Protein AF-A0A9E7AZ77-F1 (afdb_monomer_lite)

Radius of gyration: 29.51 Å; chains: 1; bounding box: 46×80×66 Å

Structure (mmCIF, N/CA/C/O backbone):
data_AF-A0A9E7AZ77-F1
#
_entry.id   AF-A0A9E7AZ77-F1
#
loop_
_atom_site.group_PDB
_atom_site.id
_atom_site.type_symbol
_atom_site.label_atom_id
_atom_site.label_alt_id
_atom_site.label_comp_id
_atom_site.label_asym_id
_atom_site.label_entity_id
_atom_site.label_seq_id
_atom_site.pdbx_PDB_ins_code
_atom_site.Cartn_x
_atom_site.Cartn_y
_atom_site.Cartn_z
_atom_site.occupancy
_atom_site.B_iso_or_equiv
_atom_site.auth_seq_id
_atom_site.auth_comp_id
_atom_site.auth_asym_id
_atom_site.auth_atom_id
_atom_site.pdbx_PDB_model_num
ATOM 1 N N . MET A 1 1 ? -5.438 25.147 -33.228 1.00 55.16 1 MET A N 1
ATOM 2 C CA . MET A 1 1 ? -5.820 23.935 -33.993 1.00 55.16 1 MET A CA 1
ATOM 3 C C . MET A 1 1 ? -5.727 22.628 -33.189 1.00 55.16 1 MET A C 1
ATOM 5 O O . MET A 1 1 ? -6.547 21.756 -33.416 1.00 55.16 1 MET A O 1
ATOM 9 N N . ILE A 1 2 ? -4.841 22.493 -32.192 1.00 53.12 2 ILE A N 1
ATOM 10 C CA . ILE A 1 2 ? -4.649 21.237 -31.422 1.00 53.12 2 ILE A CA 1
ATOM 11 C C . ILE A 1 2 ? -5.871 20.827 -30.562 1.00 53.12 2 ILE A C 1
ATOM 13 O O . ILE A 1 2 ? -6.163 19.644 -30.418 1.00 53.12 2 ILE A O 1
ATOM 17 N N . LYS A 1 3 ? -6.652 21.788 -30.045 1.00 46.88 3 LYS A N 1
ATOM 18 C CA . LYS A 1 3 ? -7.834 21.507 -29.201 1.00 46.88 3 LYS A CA 1
ATOM 19 C C . LYS A 1 3 ? -8.974 20.772 -29.928 1.00 46.88 3 LYS A C 1
ATOM 21 O O . LYS A 1 3 ? -9.731 20.061 -29.278 1.00 46.88 3 LYS A O 1
ATOM 26 N N . ALA A 1 4 ? -9.078 20.902 -31.253 1.00 54.25 4 ALA A N 1
ATOM 27 C CA . ALA A 1 4 ? -10.132 20.250 -32.037 1.00 54.25 4 ALA A CA 1
ATOM 28 C C . ALA A 1 4 ? -9.888 18.738 -32.210 1.00 54.25 4 ALA A C 1
ATOM 30 O O . ALA A 1 4 ? -10.833 17.954 -32.217 1.00 54.25 4 ALA A O 1
ATOM 31 N N . ILE A 1 5 ? -8.619 18.323 -32.268 1.00 58.81 5 ILE A N 1
ATOM 32 C CA . ILE A 1 5 ? -8.219 16.921 -32.455 1.00 58.81 5 ILE A CA 1
ATOM 33 C C . ILE A 1 5 ? -8.562 16.097 -31.206 1.00 58.81 5 ILE A C 1
ATOM 35 O O . ILE A 1 5 ? -9.130 15.014 -31.312 1.00 58.81 5 ILE A O 1
ATOM 39 N N . VAL A 1 6 ? -8.317 16.645 -30.011 1.00 59.84 6 VAL A N 1
ATOM 40 C CA . VAL A 1 6 ? -8.628 15.970 -28.736 1.00 59.84 6 VAL A CA 1
ATOM 41 C C . VAL A 1 6 ? -10.137 15.748 -28.563 1.00 59.84 6 VAL A C 1
ATOM 43 O O . VAL A 1 6 ? -10.558 14.723 -28.026 1.00 59.84 6 VAL A O 1
ATOM 46 N N . PHE A 1 7 ? -10.962 16.677 -29.056 1.00 60.22 7 PHE A N 1
ATOM 47 C CA . PHE A 1 7 ? -12.418 16.535 -29.014 1.00 60.22 7 PHE A CA 1
ATOM 48 C C . PHE A 1 7 ? -12.910 15.426 -29.952 1.00 60.22 7 PHE A C 1
ATOM 50 O O . PHE A 1 7 ? -13.771 14.643 -29.558 1.00 60.22 7 PHE A O 1
ATOM 57 N N . PHE A 1 8 ? -12.305 15.315 -31.139 1.00 59.97 8 PHE A N 1
ATOM 58 C CA . PHE A 1 8 ? -12.627 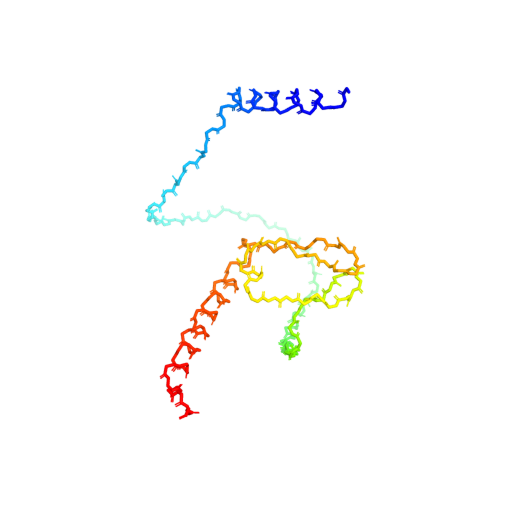14.286 -32.128 1.00 59.97 8 PHE A CA 1
ATOM 59 C C . PHE A 1 8 ? -12.296 12.870 -31.634 1.00 59.97 8 PHE A C 1
ATOM 61 O O . PHE A 1 8 ? -13.089 11.952 -31.818 1.00 59.97 8 PHE A O 1
ATOM 68 N N . PHE A 1 9 ? -11.168 12.687 -30.940 1.00 63.69 9 PHE A N 1
ATOM 69 C CA . PHE A 1 9 ? -10.810 11.381 -30.372 1.00 63.69 9 PHE A CA 1
ATOM 70 C C . PHE A 1 9 ? -11.723 10.966 -29.212 1.00 63.69 9 PHE A C 1
ATOM 72 O O . PHE A 1 9 ? -12.075 9.792 -29.111 1.00 63.69 9 PHE A O 1
ATOM 79 N N . ARG A 1 10 ? -12.169 11.908 -28.365 1.00 65.31 10 ARG A N 1
ATOM 80 C CA . ARG A 1 10 ? -13.125 11.603 -27.283 1.00 65.31 10 ARG A CA 1
ATOM 81 C C . ARG A 1 10 ? -14.470 11.138 -27.829 1.00 65.31 10 ARG A C 1
ATOM 83 O O . ARG A 1 10 ? -15.000 10.145 -27.343 1.00 65.31 10 ARG A O 1
ATOM 90 N N . THR A 1 11 ? -15.022 11.818 -28.830 1.00 67.88 11 THR A N 1
ATOM 91 C CA . THR A 1 11 ? -16.315 11.425 -29.410 1.00 67.88 11 THR A CA 1
ATOM 92 C C . THR A 1 11 ? -16.218 10.138 -30.221 1.00 67.88 11 THR A C 1
ATOM 94 O O . THR A 1 11 ? -17.116 9.303 -30.110 1.00 67.88 11 THR A O 1
ATOM 97 N N . LEU A 1 12 ? -15.120 9.923 -30.955 1.00 70.12 12 LEU A N 1
ATOM 98 C CA . LEU A 1 12 ? -14.884 8.679 -31.692 1.00 70.12 12 LEU A CA 1
ATOM 99 C C . LEU A 1 12 ? -14.751 7.476 -30.743 1.00 70.12 12 LEU A C 1
ATOM 101 O O . LEU A 1 12 ? -15.357 6.436 -30.983 1.00 70.12 12 LEU A O 1
ATOM 105 N N . PHE A 1 13 ? -14.034 7.628 -29.627 1.00 67.19 13 PHE A N 1
ATOM 106 C CA . PHE A 1 13 ? -13.872 6.566 -28.631 1.00 67.19 13 PHE A CA 1
ATOM 107 C C . PHE A 1 13 ? -15.199 6.198 -27.948 1.00 67.19 13 PHE A C 1
ATOM 109 O O . PHE A 1 13 ? -15.513 5.018 -27.801 1.00 67.19 13 PHE A O 1
ATOM 116 N N . TYR A 1 14 ? -16.030 7.192 -27.610 1.00 67.25 14 TYR A N 1
ATOM 117 C CA . TYR A 1 14 ? -17.375 6.943 -27.074 1.00 67.25 14 TYR A CA 1
ATOM 118 C C . TYR A 1 14 ? -18.302 6.254 -28.087 1.00 67.25 14 TYR A C 1
ATOM 120 O O . TYR A 1 14 ? -19.124 5.427 -27.694 1.00 67.25 14 TYR A O 1
ATOM 128 N N . TRP A 1 15 ? -18.168 6.551 -29.383 1.00 68.75 15 TRP A N 1
ATOM 129 C CA . TRP A 1 15 ? -18.930 5.869 -30.434 1.00 68.75 15 TRP A CA 1
ATOM 130 C C . TRP A 1 15 ? -18.474 4.419 -30.645 1.00 68.75 15 TRP A C 1
ATOM 132 O O . TRP A 1 15 ? -19.314 3.527 -30.756 1.00 68.75 15 TRP A O 1
ATOM 142 N N . ILE A 1 16 ? -17.163 4.163 -30.622 1.00 68.88 16 ILE A N 1
ATOM 143 C CA . ILE A 1 16 ? -16.594 2.811 -30.750 1.00 68.88 16 ILE A CA 1
ATOM 144 C C . ILE A 1 16 ? -17.016 1.924 -29.569 1.00 68.88 16 ILE A C 1
ATOM 146 O O . ILE A 1 16 ? -17.452 0.793 -29.781 1.00 68.88 16 ILE A O 1
ATOM 150 N N . LEU A 1 17 ? -16.979 2.442 -28.336 1.00 62.75 17 LEU A N 1
ATOM 151 C CA . LEU A 1 17 ? -17.425 1.696 -27.152 1.00 62.75 17 LEU A CA 1
ATOM 152 C C . LEU A 1 17 ? -18.920 1.352 -27.188 1.00 62.75 17 LEU A C 1
ATOM 154 O O . LEU A 1 17 ? -19.324 0.304 -26.688 1.00 62.75 17 LEU A O 1
ATOM 158 N N . ARG A 1 18 ? -19.750 2.204 -27.801 1.00 61.41 18 ARG A N 1
ATOM 159 C CA . ARG A 1 18 ? -21.195 1.960 -27.910 1.00 61.41 18 ARG A CA 1
ATOM 160 C C . ARG A 1 18 ? -21.548 0.931 -28.989 1.00 61.41 18 ARG A C 1
ATOM 162 O O . ARG A 1 18 ? -22.563 0.257 -28.850 1.00 61.41 18 ARG A O 1
ATOM 169 N N . LEU A 1 19 ? -20.718 0.784 -30.025 1.00 63.78 19 LEU A N 1
ATOM 170 C CA . LEU A 1 19 ? -20.901 -0.224 -31.078 1.00 63.78 19 LEU A CA 1
ATOM 171 C C . LEU A 1 19 ? -20.490 -1.637 -30.640 1.00 63.78 19 LEU A C 1
ATOM 173 O O . LEU A 1 19 ? -21.033 -2.606 -31.159 1.00 63.78 19 LEU A O 1
ATOM 177 N N . PHE A 1 20 ? -19.577 -1.767 -29.674 1.00 55.59 20 PHE A N 1
ATOM 178 C CA . PHE A 1 20 ? -19.057 -3.070 -29.241 1.00 55.59 20 PHE A CA 1
ATOM 179 C C . PHE A 1 20 ? -19.833 -3.750 -28.104 1.00 55.59 20 PHE A C 1
ATOM 181 O O . PHE A 1 20 ? -19.421 -4.822 -27.670 1.00 55.59 20 PHE A O 1
ATOM 188 N N . GLY A 1 21 ? -20.961 -3.181 -27.651 1.00 52.22 21 GLY A N 1
ATOM 189 C CA . GLY A 1 21 ? -21.973 -3.901 -26.859 1.00 52.22 21 GLY A CA 1
ATOM 190 C C . GLY A 1 21 ? -21.424 -4.724 -25.688 1.00 52.22 21 GLY A C 1
ATOM 191 O O . GLY A 1 21 ? -21.891 -5.835 -25.452 1.00 52.22 21 GLY A O 1
ATOM 192 N N . TRP A 1 22 ? -20.404 -4.223 -24.986 1.00 50.91 22 TRP A N 1
ATOM 193 C CA . TRP A 1 22 ? -19.708 -4.992 -23.957 1.00 50.91 22 TRP A CA 1
ATOM 194 C C . TRP A 1 22 ? -20.495 -4.939 -22.644 1.00 50.91 22 TRP A C 1
ATOM 196 O O . TRP A 1 22 ? -20.284 -4.090 -21.780 1.00 50.91 22 TRP A O 1
ATOM 206 N N . THR A 1 23 ? -21.479 -5.828 -22.533 1.00 54.88 23 THR A N 1
ATOM 207 C CA . THR A 1 23 ? -22.202 -6.110 -21.292 1.00 54.88 23 THR A CA 1
ATOM 208 C C . THR A 1 23 ? -21.337 -6.985 -20.383 1.00 54.88 23 THR A C 1
ATOM 210 O O . THR A 1 23 ? -20.815 -8.009 -20.824 1.00 54.88 23 THR A O 1
ATOM 213 N N . ALA A 1 24 ? -21.197 -6.585 -19.119 1.00 55.97 24 ALA A N 1
ATOM 214 C CA . ALA A 1 24 ? -20.445 -7.299 -18.089 1.00 55.97 24 ALA A CA 1
ATOM 215 C C . ALA A 1 24 ? -20.982 -8.732 -17.851 1.00 55.97 24 ALA A C 1
ATOM 217 O O . ALA A 1 24 ? -22.201 -8.908 -17.793 1.00 55.97 24 ALA A O 1
ATOM 218 N N . PRO A 1 25 ? -20.118 -9.753 -17.680 1.00 44.75 25 PRO A N 1
ATOM 219 C CA . PRO A 1 25 ? -20.555 -11.107 -17.363 1.00 44.75 25 PRO A CA 1
ATOM 220 C C . PRO A 1 25 ? -20.782 -11.309 -15.856 1.00 44.75 25 PRO A C 1
ATOM 222 O O . PRO A 1 25 ? -19.963 -10.939 -15.017 1.00 44.75 25 PRO A O 1
ATOM 225 N N . SER A 1 26 ? -21.927 -11.921 -15.564 1.00 46.25 26 SER A N 1
ATOM 226 C CA . SER A 1 26 ? -22.528 -12.232 -14.268 1.00 46.25 26 SER A CA 1
ATOM 227 C C . SER A 1 26 ? -21.919 -13.443 -13.546 1.00 46.25 26 SER A C 1
ATOM 229 O O . SER A 1 26 ? -21.432 -14.384 -14.174 1.00 46.25 26 SER A O 1
ATOM 231 N N . GLU A 1 27 ? -22.075 -13.422 -12.219 1.00 46.28 27 GLU A N 1
ATOM 232 C CA . GLU A 1 27 ? -21.856 -14.484 -11.227 1.00 46.28 27 GLU A CA 1
ATOM 233 C C . GLU A 1 27 ? -22.298 -15.890 -11.675 1.00 46.28 27 GLU A C 1
ATOM 235 O O . GLU A 1 27 ? -23.385 -16.077 -12.229 1.00 46.28 27 GLU A O 1
ATOM 240 N N . LYS A 1 28 ? -21.485 -16.906 -11.352 1.00 43.94 28 LYS A N 1
ATOM 241 C CA . LYS A 1 28 ? -21.886 -18.318 -11.393 1.00 43.94 28 LYS A CA 1
ATOM 242 C C . LYS A 1 28 ? -21.682 -18.971 -10.031 1.00 43.94 28 LYS A C 1
ATOM 244 O O . LYS A 1 28 ? -20.567 -19.117 -9.543 1.00 43.94 28 LYS A O 1
ATOM 249 N N . LYS A 1 29 ? -22.820 -19.365 -9.474 1.00 45.25 29 LYS A N 1
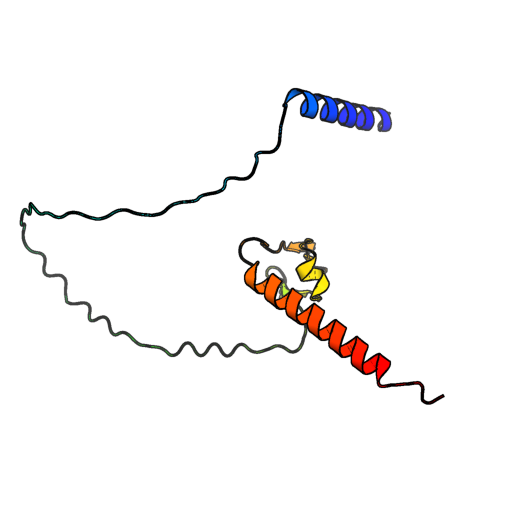ATOM 250 C CA . LYS A 1 29 ? -23.046 -20.242 -8.329 1.00 45.25 29 LYS A CA 1
ATOM 251 C C . LYS A 1 29 ? -22.723 -21.686 -8.745 1.00 45.25 29 LYS A C 1
ATOM 253 O O . LYS A 1 29 ? -23.167 -22.109 -9.812 1.00 45.25 29 LYS A O 1
ATOM 258 N N . GLN A 1 30 ? -21.979 -22.435 -7.934 1.00 45.22 30 GLN A N 1
ATOM 259 C CA . GLN A 1 30 ? -21.796 -23.881 -8.104 1.00 45.22 30 GLN A CA 1
ATOM 260 C C . GLN A 1 30 ? -22.167 -24.590 -6.802 1.00 45.22 30 GLN A C 1
ATOM 262 O O . GLN A 1 30 ? -21.426 -24.575 -5.823 1.00 45.22 30 GLN A O 1
ATOM 267 N N . ASP A 1 31 ? -23.363 -25.168 -6.834 1.00 46.59 31 ASP A N 1
ATOM 268 C CA . ASP A 1 31 ? -23.880 -26.151 -5.894 1.00 46.59 31 ASP A CA 1
ATOM 269 C C . ASP A 1 31 ? -23.479 -27.573 -6.361 1.00 46.59 31 ASP A C 1
ATOM 271 O O . ASP A 1 31 ? -23.171 -27.784 -7.537 1.00 46.59 31 ASP A O 1
ATOM 275 N N . SER A 1 32 ? -23.622 -28.551 -5.455 1.00 44.91 32 SER A N 1
ATOM 276 C CA . SER A 1 32 ? -23.661 -30.027 -5.636 1.00 44.91 32 SER A CA 1
ATOM 277 C C . SER A 1 32 ? -22.345 -30.756 -5.981 1.00 44.91 32 SER A C 1
ATOM 279 O O . SER A 1 32 ? -21.724 -30.495 -6.998 1.00 44.91 32 SER A O 1
ATOM 281 N N . ALA A 1 33 ? -21.772 -31.608 -5.120 1.00 40.59 33 ALA A N 1
ATOM 282 C CA . ALA A 1 33 ? -22.251 -32.852 -4.484 1.00 40.59 33 ALA A CA 1
ATOM 283 C C . ALA A 1 33 ? -22.176 -34.101 -5.387 1.00 40.59 33 ALA A C 1
ATOM 285 O O . ALA A 1 33 ? -22.816 -34.147 -6.427 1.00 40.59 33 ALA A O 1
ATOM 286 N N . SER A 1 34 ? -21.512 -35.136 -4.844 1.00 41.19 34 SER A N 1
ATOM 287 C CA . SER A 1 34 ? -21.721 -36.577 -5.078 1.00 41.19 34 SER A CA 1
ATOM 288 C C . SER A 1 34 ? -21.359 -37.151 -6.457 1.00 41.19 34 SER A C 1
ATOM 290 O O . SER A 1 34 ? -21.987 -36.814 -7.447 1.00 41.19 34 SER A O 1
ATOM 292 N N . ASP A 1 35 ? -20.451 -38.134 -6.518 1.00 45.09 35 ASP A N 1
ATOM 293 C CA . ASP A 1 35 ? -20.828 -39.554 -6.663 1.00 45.09 35 ASP A CA 1
ATOM 294 C C . ASP A 1 35 ? -19.591 -40.486 -6.741 1.00 45.09 35 ASP A C 1
ATOM 296 O O . ASP A 1 35 ? -18.450 -40.058 -6.900 1.00 45.09 35 ASP A O 1
ATOM 300 N N . LYS A 1 36 ? -19.869 -41.768 -6.515 1.00 38.22 36 LYS A N 1
ATOM 301 C CA . LYS A 1 36 ? -19.033 -42.923 -6.180 1.00 38.22 36 LYS A CA 1
ATOM 302 C C . LYS A 1 36 ? -18.214 -43.494 -7.350 1.00 38.22 36 LYS A C 1
ATOM 304 O O . LYS A 1 36 ? -18.442 -43.201 -8.514 1.00 38.22 36 LYS A O 1
ATOM 309 N N . GLY A 1 37 ? -17.258 -44.359 -7.000 1.00 41.09 37 GLY A N 1
ATOM 310 C CA . GLY A 1 37 ? -16.240 -44.898 -7.905 1.00 41.09 37 GLY A CA 1
ATOM 311 C C . GLY A 1 37 ? -16.563 -46.178 -8.687 1.00 41.09 37 GLY A C 1
ATOM 312 O O . GLY A 1 37 ? -17.656 -46.726 -8.616 1.00 41.09 37 GLY A O 1
ATOM 313 N N . ASN A 1 38 ? -15.536 -46.672 -9.388 1.00 49.31 38 ASN A N 1
ATOM 314 C CA . ASN A 1 38 ? -15.261 -48.053 -9.833 1.00 49.31 38 ASN A CA 1
ATOM 315 C C . ASN A 1 38 ? -13.740 -48.090 -10.196 1.00 49.31 38 ASN A C 1
ATOM 317 O O . ASN A 1 38 ? -13.187 -47.050 -10.532 1.00 49.31 38 ASN A O 1
ATOM 321 N N . LYS A 1 39 ? -12.882 -49.090 -9.910 1.00 44.81 39 LYS A N 1
ATOM 322 C CA . LYS A 1 39 ? -12.812 -50.531 -10.255 1.00 44.81 39 LYS A CA 1
ATOM 323 C C . LYS A 1 39 ? -12.985 -50.745 -11.773 1.00 44.81 39 LYS A C 1
ATOM 325 O O . LYS A 1 39 ? -14.067 -50.501 -12.270 1.00 44.81 39 LYS A O 1
ATOM 330 N N . THR A 1 40 ? -12.039 -51.249 -12.582 1.00 46.09 40 THR A N 1
ATOM 331 C CA . THR A 1 40 ? -11.034 -52.312 -12.369 1.00 46.09 40 THR A CA 1
ATOM 332 C C . THR A 1 40 ? -10.083 -52.398 -13.592 1.00 46.09 40 THR A C 1
ATOM 334 O O . THR A 1 40 ? -10.555 -52.273 -14.711 1.00 46.09 40 THR A O 1
ATOM 337 N N . ALA A 1 41 ? -8.795 -52.668 -13.335 1.00 40.44 41 ALA A N 1
ATOM 338 C CA . ALA A 1 41 ? -7.786 -53.499 -14.036 1.00 40.44 41 ALA A CA 1
ATOM 339 C C . ALA A 1 41 ? -7.540 -53.540 -15.572 1.00 40.44 41 ALA A C 1
ATOM 341 O O . ALA A 1 41 ? -8.446 -53.635 -16.390 1.00 40.44 41 ALA A O 1
ATOM 342 N N . SER A 1 42 ? -6.245 -53.804 -15.845 1.00 38.81 42 SER A N 1
ATOM 343 C CA . SER A 1 42 ? -5.624 -54.518 -16.986 1.00 38.81 42 SER A CA 1
ATOM 344 C C . SER A 1 42 ? -5.277 -53.651 -18.210 1.00 38.81 42 SER A C 1
ATOM 346 O O . SER A 1 42 ? -6.119 -52.911 -18.687 1.00 38.81 42 SER A O 1
ATOM 348 N N . ALA A 1 43 ? -4.072 -53.660 -18.793 1.00 40.91 43 ALA A N 1
ATOM 349 C CA . ALA A 1 43 ? -3.059 -54.709 -18.871 1.00 40.91 43 ALA A CA 1
ATOM 350 C C . ALA A 1 43 ? -1.629 -54.141 -19.044 1.00 40.91 43 ALA A C 1
ATOM 352 O O . ALA A 1 43 ? -1.427 -53.061 -19.595 1.00 40.91 43 ALA A O 1
ATOM 353 N N . VAL A 1 44 ? -0.652 -54.923 -18.581 1.00 47.38 44 VAL A N 1
ATOM 354 C CA . VAL A 1 44 ? 0.805 -54.754 -18.729 1.00 47.38 44 VAL A CA 1
ATOM 355 C C . VAL A 1 44 ? 1.246 -55.214 -20.127 1.00 47.38 44 VAL A C 1
ATOM 357 O O . VAL A 1 44 ? 0.693 -56.186 -20.643 1.00 47.38 44 VAL A O 1
ATOM 360 N N . PRO A 1 45 ? 2.298 -54.609 -20.701 1.00 46.81 45 PRO A N 1
ATOM 361 C CA . PRO A 1 45 ? 3.379 -55.459 -21.196 1.00 46.81 45 PRO A CA 1
ATOM 362 C C . PRO A 1 45 ? 4.752 -55.048 -20.652 1.00 46.81 45 PRO A C 1
ATOM 364 O O . PRO A 1 45 ? 5.078 -53.876 -20.485 1.00 46.81 45 PRO A O 1
ATOM 367 N N . ALA A 1 46 ? 5.530 -56.086 -20.355 1.00 43.03 46 ALA A N 1
ATOM 368 C CA . ALA A 1 46 ? 6.879 -56.057 -19.827 1.00 43.03 46 ALA A CA 1
ATOM 369 C C . ALA A 1 46 ? 7.917 -55.899 -20.946 1.00 43.03 46 ALA A C 1
ATOM 371 O O . ALA A 1 46 ? 7.830 -56.582 -21.961 1.00 43.03 46 ALA A O 1
ATOM 372 N N . THR A 1 47 ? 8.933 -55.080 -20.686 1.00 42.41 47 THR A N 1
ATOM 373 C CA . THR A 1 47 ? 10.279 -55.122 -21.285 1.00 42.41 47 THR A CA 1
ATOM 374 C C . THR A 1 47 ? 11.193 -54.411 -20.280 1.00 42.41 47 THR A C 1
ATOM 376 O O . THR A 1 47 ? 10.960 -53.249 -19.961 1.00 42.41 47 THR A O 1
ATOM 379 N N . ALA A 1 48 ? 12.018 -55.157 -19.538 1.00 40.53 48 ALA A N 1
ATOM 380 C CA . ALA A 1 48 ? 13.417 -55.419 -19.897 1.00 40.53 48 ALA A CA 1
ATOM 381 C C . ALA A 1 48 ? 14.228 -54.107 -19.838 1.00 40.53 48 ALA A C 1
ATOM 383 O O . ALA A 1 48 ? 14.158 -53.262 -20.720 1.00 40.53 48 ALA A O 1
ATOM 384 N N . GLU A 1 49 ? 14.769 -53.794 -18.662 1.00 48.00 49 GLU A N 1
ATOM 385 C CA . GLU A 1 49 ? 16.180 -54.036 -18.315 1.00 48.00 49 GLU A CA 1
ATOM 386 C C . GLU A 1 49 ? 17.075 -52.852 -18.702 1.00 48.00 49 GLU A C 1
ATOM 388 O O . GLU A 1 49 ? 17.633 -52.767 -19.783 1.00 48.00 49 GLU A O 1
ATOM 393 N N . ASN A 1 50 ? 17.198 -51.896 -17.783 1.00 62.44 50 ASN A N 1
ATOM 394 C CA . ASN A 1 50 ? 18.369 -51.035 -17.696 1.00 62.44 50 ASN A CA 1
ATOM 395 C C . ASN A 1 50 ? 18.576 -50.713 -16.221 1.00 62.44 50 ASN A C 1
ATOM 397 O O . ASN A 1 50 ? 17.777 -50.017 -15.595 1.00 62.44 50 ASN A O 1
ATOM 401 N N . ALA A 1 51 ? 19.630 -51.303 -15.664 1.00 57.28 51 ALA A N 1
ATOM 402 C CA . ALA A 1 51 ? 20.106 -51.056 -14.319 1.00 57.28 51 ALA A CA 1
ATOM 403 C C . ALA A 1 51 ? 20.560 -49.592 -14.207 1.00 57.28 51 ALA A C 1
ATOM 405 O O . ALA A 1 51 ? 21.711 -49.258 -14.476 1.00 57.28 51 ALA A O 1
ATOM 406 N N . ALA A 1 52 ? 19.633 -48.712 -13.835 1.00 60.78 52 ALA A N 1
ATOM 407 C CA . ALA A 1 52 ? 19.964 -47.402 -13.307 1.00 60.78 52 ALA A CA 1
ATOM 408 C C . ALA A 1 52 ? 20.364 -47.579 -11.831 1.00 60.78 52 ALA A C 1
ATOM 410 O O . ALA A 1 52 ? 19.651 -48.266 -11.091 1.00 60.78 52 ALA A O 1
ATOM 411 N N . PRO A 1 53 ? 21.502 -47.019 -11.388 1.00 57.19 53 PRO A N 1
ATOM 412 C CA . PRO A 1 53 ? 21.920 -47.121 -10.000 1.00 57.19 53 PRO A CA 1
ATOM 413 C C . PRO A 1 53 ? 20.868 -46.476 -9.097 1.00 57.19 53 PRO A C 1
ATOM 415 O O . PRO A 1 53 ? 20.350 -45.401 -9.401 1.00 57.19 53 PRO A O 1
ATOM 418 N N . LEU A 1 54 ? 20.573 -47.158 -7.989 1.00 47.78 54 LEU A N 1
ATOM 419 C CA . LEU A 1 54 ? 19.841 -46.636 -6.840 1.00 47.78 54 LEU A CA 1
ATOM 420 C C . LEU A 1 54 ? 20.427 -45.273 -6.459 1.00 47.78 54 LEU A C 1
ATOM 422 O O . LEU A 1 54 ? 21.456 -45.189 -5.791 1.00 47.78 54 LEU A O 1
ATOM 426 N N . VAL A 1 55 ? 19.769 -44.204 -6.902 1.00 54.97 55 VAL A N 1
ATOM 427 C CA . VAL A 1 55 ? 19.976 -42.874 -6.349 1.00 54.97 55 VAL A CA 1
ATOM 428 C C . VAL A 1 55 ? 19.349 -42.932 -4.967 1.00 54.97 55 VAL A C 1
ATOM 430 O O . VAL A 1 55 ? 18.130 -42.911 -4.809 1.00 54.97 55 VAL A O 1
ATOM 433 N N . THR A 1 56 ? 20.193 -43.105 -3.959 1.00 48.78 56 THR A N 1
ATOM 434 C CA . THR A 1 56 ? 19.829 -42.873 -2.569 1.00 48.78 56 THR A CA 1
A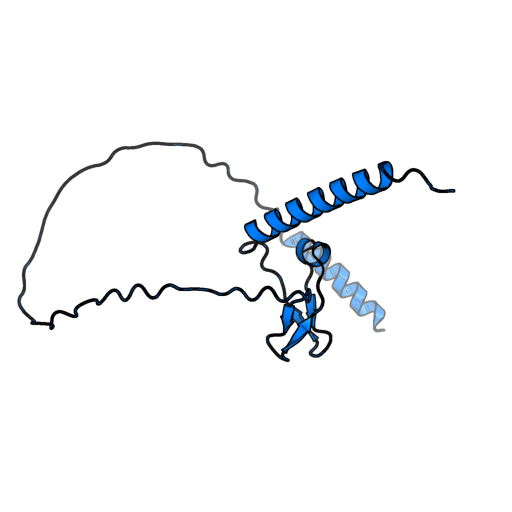TOM 435 C C . THR A 1 56 ? 19.399 -41.416 -2.449 1.00 48.78 56 THR A C 1
ATOM 437 O O . THR A 1 56 ? 20.238 -40.517 -2.474 1.00 48.78 56 THR A O 1
ATOM 440 N N . PHE A 1 57 ? 18.092 -41.183 -2.351 1.00 51.53 57 PHE A N 1
ATOM 441 C CA . PHE A 1 57 ? 17.537 -39.927 -1.867 1.00 51.53 57 PHE A CA 1
ATOM 442 C C . PHE A 1 57 ? 17.943 -39.804 -0.396 1.00 51.53 57 PHE A C 1
ATOM 444 O O . PHE A 1 57 ? 17.275 -40.324 0.493 1.00 51.53 57 PHE A O 1
ATOM 451 N N . GLN A 1 58 ? 19.100 -39.193 -0.139 1.00 44.78 58 GLN A N 1
ATOM 452 C CA . GLN A 1 58 ? 19.368 -38.634 1.177 1.00 44.78 58 GLN A CA 1
ATOM 453 C C . GLN A 1 58 ? 18.494 -37.392 1.288 1.00 44.78 58 GLN A C 1
ATOM 455 O O . GLN A 1 58 ? 18.814 -36.329 0.758 1.00 44.78 58 GLN A O 1
ATOM 460 N N . GLU A 1 59 ? 17.338 -37.589 1.911 1.00 57.19 59 GLU A N 1
ATOM 461 C CA . GLU A 1 59 ? 16.471 -36.538 2.416 1.00 57.19 59 GLU A CA 1
ATOM 462 C C . GLU A 1 59 ? 17.244 -35.819 3.526 1.00 57.19 59 GLU A C 1
ATOM 464 O O . GLU A 1 59 ? 17.167 -36.142 4.708 1.00 57.19 59 GLU A O 1
ATOM 469 N N . GLU A 1 60 ? 18.114 -34.902 3.113 1.00 57.62 60 GLU A N 1
ATOM 470 C CA . GLU A 1 60 ? 18.709 -33.929 4.007 1.00 57.62 60 GLU A CA 1
ATOM 471 C C . GLU A 1 60 ? 17.592 -32.937 4.334 1.00 57.62 60 GLU A C 1
ATOM 473 O O . GLU A 1 60 ? 17.379 -31.954 3.620 1.00 57.62 60 GLU A O 1
ATOM 478 N N . GLU A 1 61 ? 16.823 -33.247 5.383 1.00 61.88 61 GLU A N 1
ATOM 479 C CA . GLU A 1 61 ? 15.936 -32.308 6.066 1.00 61.88 61 GLU A CA 1
ATOM 480 C C . GLU A 1 61 ? 16.797 -31.171 6.616 1.00 61.88 61 GLU A C 1
ATOM 482 O O . GLU A 1 61 ? 17.142 -31.119 7.795 1.00 61.88 61 GLU A O 1
ATOM 487 N N . ARG A 1 62 ? 17.225 -30.268 5.735 1.00 50.75 62 ARG A N 1
ATOM 488 C CA . ARG A 1 62 ? 17.883 -29.041 6.141 1.00 50.75 62 ARG A CA 1
ATOM 489 C C . ARG A 1 62 ? 16.791 -28.194 6.792 1.00 50.75 62 ARG A C 1
ATOM 491 O O . ARG A 1 62 ? 15.861 -27.800 6.082 1.00 50.75 62 ARG A O 1
ATOM 498 N N . PRO A 1 63 ? 16.865 -27.898 8.101 1.00 53.47 63 PRO A N 1
ATOM 499 C CA . PRO A 1 63 ? 15.916 -26.996 8.723 1.00 53.47 63 PRO A CA 1
ATOM 500 C C . PRO A 1 63 ? 16.032 -25.665 7.988 1.00 53.47 63 PRO A C 1
ATOM 502 O O . PRO A 1 63 ? 17.086 -25.025 8.002 1.00 53.47 63 PRO A O 1
ATOM 505 N N . TYR A 1 64 ? 14.983 -25.280 7.265 1.00 60.72 64 TYR A N 1
ATOM 506 C CA . TYR A 1 64 ? 14.912 -23.962 6.659 1.00 60.72 64 TYR A CA 1
ATOM 507 C C . TYR A 1 64 ? 14.609 -22.976 7.803 1.00 60.72 64 TYR A C 1
ATOM 509 O O . TYR A 1 64 ? 13.486 -22.552 8.051 1.00 60.72 64 TYR A O 1
ATOM 517 N N . GLU A 1 65 ? 15.621 -22.661 8.609 1.00 57.59 65 GLU A N 1
ATOM 518 C CA . GLU A 1 65 ? 15.529 -21.540 9.535 1.00 57.59 65 GLU A CA 1
ATOM 519 C C . GLU A 1 65 ? 15.579 -20.268 8.692 1.00 57.59 65 GLU A C 1
ATOM 521 O O . GLU A 1 65 ? 16.631 -19.671 8.465 1.00 57.59 65 GLU A O 1
ATOM 526 N N . VAL A 1 66 ? 14.424 -19.857 8.162 1.00 60.25 66 VAL A N 1
ATOM 527 C CA . VAL A 1 66 ? 14.271 -18.494 7.660 1.00 60.25 66 VAL A CA 1
ATOM 528 C C . VAL A 1 66 ? 14.212 -17.623 8.890 1.00 60.25 66 VAL A C 1
ATOM 530 O O . VAL A 1 66 ? 13.147 -17.354 9.443 1.00 60.25 66 VAL A O 1
ATOM 533 N N . ALA A 1 67 ? 15.389 -17.204 9.339 1.00 57.31 67 ALA A N 1
ATOM 534 C CA . ALA A 1 67 ? 15.521 -16.025 10.163 1.00 57.31 67 ALA A CA 1
ATOM 535 C C . ALA A 1 67 ? 14.991 -14.855 9.325 1.00 57.31 67 ALA A C 1
ATOM 537 O O . ALA A 1 67 ? 15.718 -14.217 8.566 1.00 57.31 67 ALA A O 1
ATOM 538 N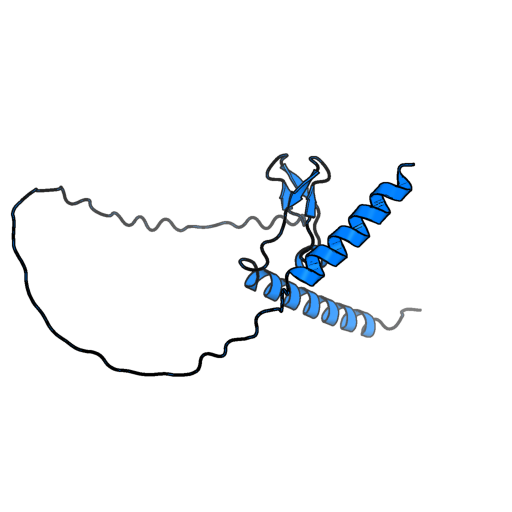 N . ALA A 1 68 ? 13.678 -14.637 9.379 1.00 61.41 68 ALA A N 1
ATOM 539 C CA . ALA A 1 68 ? 13.064 -13.438 8.855 1.00 61.41 68 ALA A CA 1
ATOM 540 C C . ALA A 1 68 ? 13.584 -12.291 9.721 1.00 61.41 68 ALA A C 1
ATOM 542 O O . ALA A 1 68 ? 13.077 -12.034 10.812 1.00 61.41 68 ALA A O 1
ATOM 543 N N . GLU A 1 69 ? 14.659 -11.651 9.268 1.00 58.50 69 GLU A N 1
ATOM 544 C CA . GLU A 1 69 ? 15.161 -10.427 9.868 1.00 58.50 69 GLU A CA 1
ATOM 545 C C . GLU A 1 69 ? 14.062 -9.370 9.730 1.00 58.50 69 GLU A C 1
ATOM 547 O O . GLU A 1 69 ? 13.866 -8.771 8.669 1.00 58.50 69 GLU A O 1
ATOM 552 N N . VAL A 1 70 ? 13.286 -9.179 10.798 1.00 57.78 70 VAL A N 1
ATOM 553 C CA . VAL A 1 70 ? 12.269 -8.131 10.876 1.00 57.78 70 VAL A CA 1
ATOM 554 C C . VAL A 1 70 ? 13.006 -6.798 10.975 1.00 57.78 70 VAL A C 1
ATOM 556 O O . VAL A 1 70 ? 13.299 -6.283 12.052 1.00 57.78 70 VAL A O 1
ATOM 559 N N . SER A 1 71 ? 13.370 -6.257 9.815 1.00 61.62 71 SER A N 1
ATOM 560 C CA . SER A 1 71 ? 13.846 -4.888 9.669 1.00 61.62 71 SER A CA 1
ATOM 561 C C . SER A 1 71 ? 12.765 -3.954 10.220 1.00 61.62 71 SER A C 1
ATOM 563 O O . SER A 1 71 ? 11.681 -3.853 9.652 1.00 61.62 71 SER A O 1
ATOM 565 N N . ASN A 1 72 ? 13.062 -3.264 11.325 1.00 67.31 72 ASN A N 1
ATOM 566 C CA . ASN A 1 72 ? 12.152 -2.291 11.947 1.00 67.31 72 ASN A CA 1
ATOM 567 C C . ASN A 1 72 ? 11.890 -1.052 11.073 1.00 67.31 72 ASN A C 1
ATOM 569 O O . ASN A 1 72 ? 11.077 -0.205 11.436 1.00 67.31 72 ASN A O 1
ATOM 573 N N . GLU A 1 73 ? 12.571 -0.918 9.933 1.00 77.81 73 GLU A N 1
ATOM 574 C CA . GLU A 1 73 ? 12.333 0.175 9.001 1.00 77.81 73 GLU A CA 1
ATOM 575 C C . GLU A 1 73 ? 11.213 -0.198 8.023 1.00 77.81 73 GLU A C 1
ATOM 577 O O . GLU A 1 73 ? 11.410 -1.071 7.169 1.00 77.81 73 GLU A O 1
ATOM 582 N N . PRO A 1 74 ? 10.040 0.458 8.106 1.00 81.38 74 PRO A N 1
ATOM 583 C CA . PRO A 1 74 ? 8.926 0.167 7.218 1.00 81.38 74 PRO A CA 1
ATOM 584 C C . PRO A 1 74 ? 9.302 0.535 5.783 1.00 81.38 74 PRO A C 1
ATOM 586 O O . PRO A 1 74 ? 9.821 1.620 5.529 1.00 81.38 74 PRO A O 1
ATOM 589 N N . GLY A 1 75 ? 9.048 -0.355 4.828 1.00 88.31 75 GLY A N 1
ATOM 590 C CA . GLY A 1 75 ? 9.334 -0.087 3.422 1.00 88.31 75 GLY A CA 1
ATOM 591 C C . GLY A 1 75 ? 9.599 -1.339 2.596 1.00 88.31 75 GLY A C 1
ATOM 592 O O . GLY A 1 75 ? 9.742 -2.438 3.125 1.00 88.31 75 GLY A O 1
ATOM 593 N N . LEU A 1 76 ? 9.694 -1.147 1.282 1.00 89.31 76 LEU A N 1
ATOM 594 C CA . LEU A 1 76 ? 10.041 -2.177 0.303 1.00 89.31 76 LEU A CA 1
ATOM 595 C C . LEU A 1 76 ? 11.372 -1.827 -0.362 1.00 89.31 76 LEU A C 1
ATOM 597 O O . LEU A 1 76 ? 11.600 -0.680 -0.740 1.00 89.31 76 LEU A O 1
ATOM 601 N N . ILE A 1 77 ? 12.255 -2.803 -0.557 1.00 92.56 77 ILE A N 1
ATOM 602 C CA . ILE A 1 77 ? 13.496 -2.574 -1.306 1.00 92.56 77 ILE A CA 1
ATOM 603 C C . ILE A 1 77 ? 13.195 -2.601 -2.806 1.00 92.56 77 ILE A C 1
ATOM 605 O O . ILE A 1 77 ? 12.659 -3.577 -3.328 1.00 92.56 77 ILE A O 1
ATOM 609 N N . CYS A 1 78 ? 13.558 -1.534 -3.522 1.00 93.81 78 CYS A N 1
ATOM 610 C CA . CYS A 1 78 ? 13.377 -1.470 -4.967 1.00 93.81 78 CYS A CA 1
ATOM 611 C C . CYS A 1 78 ? 14.256 -2.523 -5.673 1.00 93.81 78 CYS A C 1
ATOM 613 O O . CYS A 1 78 ? 15.482 -2.474 -5.530 1.00 93.81 78 CYS A O 1
ATOM 615 N N . PRO A 1 79 ? 13.695 -3.404 -6.522 1.00 93.25 79 PRO A N 1
ATOM 616 C CA . PRO A 1 79 ? 14.462 -4.464 -7.182 1.00 93.25 79 PRO A CA 1
ATOM 617 C C . PRO A 1 79 ? 15.455 -3.938 -8.230 1.00 93.25 79 PRO A C 1
ATOM 619 O O . PRO A 1 79 ? 16.400 -4.635 -8.585 1.00 93.25 79 PRO A O 1
ATOM 622 N N . ARG A 1 80 ? 15.264 -2.707 -8.726 1.00 95.69 80 ARG A N 1
ATOM 623 C CA . ARG A 1 80 ? 16.108 -2.123 -9.781 1.00 95.69 80 ARG A CA 1
ATOM 624 C C . ARG A 1 80 ? 17.290 -1.319 -9.236 1.00 95.69 80 ARG A C 1
ATOM 626 O O . ARG A 1 80 ? 18.389 -1.429 -9.757 1.00 95.69 80 ARG A O 1
ATOM 633 N N . CYS A 1 81 ? 17.068 -0.491 -8.214 1.00 95.25 81 CYS A N 1
ATOM 634 C CA . CYS A 1 81 ? 18.085 0.441 -7.701 1.00 95.25 81 CYS A CA 1
ATOM 635 C C . CYS A 1 81 ? 18.421 0.249 -6.216 1.00 95.25 81 CYS A C 1
ATOM 637 O O . CYS A 1 81 ? 19.196 1.027 -5.670 1.00 95.25 81 CYS A O 1
ATOM 639 N N . ARG A 1 82 ? 17.814 -0.748 -5.553 1.00 94.19 82 ARG A N 1
ATOM 640 C CA . ARG A 1 82 ? 17.955 -1.050 -4.116 1.00 94.19 82 ARG A CA 1
ATOM 641 C C . ARG A 1 82 ? 17.610 0.093 -3.157 1.00 94.19 82 ARG A C 1
ATOM 643 O O . ARG A 1 82 ? 17.848 -0.014 -1.961 1.00 94.19 82 ARG A O 1
ATOM 650 N N . PHE A 1 83 ? 16.993 1.157 -3.662 1.00 93.44 83 PHE A N 1
ATOM 651 C CA . PHE A 1 83 ? 16.450 2.227 -2.838 1.00 93.44 83 PHE A CA 1
ATOM 652 C C . PHE A 1 83 ? 15.288 1.708 -1.983 1.00 93.44 83 PHE A C 1
ATOM 654 O O . PHE A 1 83 ? 14.434 0.973 -2.487 1.00 93.44 83 PHE A O 1
ATOM 661 N N . ARG A 1 84 ? 15.239 2.102 -0.707 1.00 93.25 84 ARG A N 1
ATOM 662 C CA . ARG A 1 84 ? 14.146 1.751 0.204 1.00 93.25 84 ARG A CA 1
ATOM 663 C C . ARG A 1 84 ? 12.942 2.653 -0.058 1.00 93.25 84 ARG A C 1
ATOM 665 O O . ARG A 1 84 ? 12.991 3.863 0.134 1.00 93.25 84 ARG A O 1
ATOM 672 N N . ILE A 1 85 ? 11.860 2.051 -0.526 1.00 92.69 85 ILE A N 1
ATOM 673 C CA . ILE A 1 85 ? 10.591 2.710 -0.803 1.00 92.69 85 ILE A CA 1
ATOM 674 C C . ILE A 1 85 ? 9.780 2.707 0.490 1.00 92.69 85 ILE A C 1
ATOM 676 O O . ILE A 1 85 ? 9.294 1.656 0.908 1.00 92.69 85 ILE A O 1
ATOM 680 N N . GLN A 1 86 ? 9.626 3.872 1.114 1.00 92.06 86 GLN A N 1
ATOM 681 C CA . GLN A 1 86 ? 8.777 4.005 2.295 1.00 92.06 86 GLN A CA 1
ATOM 682 C C . GLN A 1 86 ? 7.327 3.729 1.905 1.00 92.06 86 GLN A C 1
ATOM 684 O O . GLN A 1 86 ? 6.804 4.338 0.970 1.00 92.06 86 GLN A O 1
ATOM 689 N N . ILE A 1 87 ? 6.689 2.803 2.617 1.00 89.69 87 ILE A N 1
ATOM 690 C CA . ILE A 1 87 ? 5.303 2.422 2.370 1.00 89.69 87 ILE A CA 1
ATOM 691 C C . ILE A 1 87 ? 4.543 2.318 3.681 1.00 89.69 87 ILE A C 1
ATOM 693 O O . ILE A 1 87 ? 5.097 1.955 4.717 1.00 89.69 87 ILE A O 1
ATOM 697 N N . THR A 1 88 ? 3.258 2.640 3.620 1.00 90.69 88 THR A N 1
ATOM 698 C CA . THR A 1 88 ? 2.340 2.532 4.752 1.00 90.69 88 THR A CA 1
ATOM 699 C C . THR A 1 88 ? 1.320 1.427 4.490 1.00 90.69 88 THR A C 1
ATOM 701 O O . THR A 1 88 ? 0.990 1.138 3.338 1.00 90.69 88 THR A O 1
ATOM 704 N N . ILE A 1 89 ? 0.783 0.825 5.554 1.00 91.62 89 ILE A N 1
ATOM 705 C CA . ILE A 1 89 ? -0.309 -0.158 5.464 1.00 91.62 89 ILE A CA 1
ATOM 706 C C . ILE A 1 89 ? -1.491 0.356 4.619 1.00 91.62 89 ILE A C 1
ATOM 708 O O . ILE A 1 89 ? -1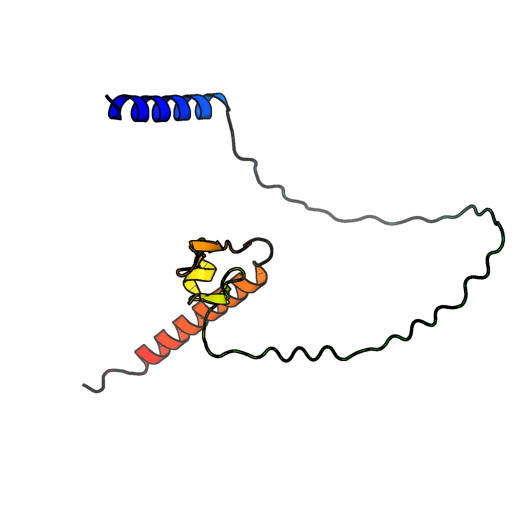.878 -0.345 3.684 1.00 91.62 89 ILE A O 1
ATOM 712 N N . PRO A 1 90 ? -2.037 1.573 4.826 1.00 91.94 90 PRO A N 1
ATOM 713 C CA . PRO A 1 90 ? -3.130 2.072 3.987 1.00 91.94 90 PRO A CA 1
ATOM 714 C C . PRO A 1 90 ? -2.753 2.196 2.505 1.00 91.94 90 PRO A C 1
ATOM 716 O O . PRO A 1 90 ? -3.603 2.013 1.636 1.00 91.94 90 PRO A O 1
ATOM 719 N N . GLN A 1 91 ? -1.485 2.469 2.188 1.00 90.94 91 GLN A N 1
ATOM 720 C CA . GLN A 1 91 ? -1.025 2.517 0.802 1.00 90.94 91 GLN A CA 1
ATOM 721 C C . GLN A 1 91 ? -1.019 1.125 0.160 1.00 90.94 91 GLN A C 1
ATOM 723 O O . GLN A 1 91 ? -1.494 0.995 -0.968 1.00 90.94 91 GLN A O 1
ATOM 728 N N . LEU A 1 92 ? -0.577 0.093 0.887 1.00 91.69 92 LEU A N 1
ATOM 729 C CA . LEU A 1 92 ? -0.661 -1.306 0.445 1.00 91.69 92 LEU A CA 1
ATOM 730 C C . LEU A 1 92 ? -2.118 -1.732 0.209 1.00 91.69 92 LEU A C 1
ATOM 732 O O . LEU A 1 92 ? -2.446 -2.263 -0.850 1.00 91.69 92 LEU A O 1
ATOM 736 N N . LEU A 1 93 ? -3.001 -1.429 1.165 1.00 92.94 93 LEU A N 1
ATOM 737 C CA . LEU A 1 93 ? -4.426 -1.777 1.100 1.00 92.94 93 LEU A CA 1
ATOM 738 C C . LEU A 1 93 ? -5.184 -1.028 -0.003 1.00 92.94 93 LEU A C 1
ATOM 740 O O . LEU A 1 93 ? -6.205 -1.509 -0.484 1.00 92.94 93 LEU A O 1
ATOM 744 N N . SER A 1 94 ? -4.696 0.140 -0.434 1.00 91.62 94 SER A N 1
ATOM 745 C CA . SER A 1 94 ? -5.338 0.909 -1.506 1.00 91.62 94 SER A CA 1
ATOM 746 C C . SER A 1 94 ? -5.273 0.232 -2.879 1.00 91.62 94 SER A C 1
ATOM 748 O O . SER A 1 94 ? -5.978 0.659 -3.794 1.00 91.62 94 SER A O 1
ATOM 750 N N . GLY A 1 95 ? -4.388 -0.760 -3.046 1.00 89.06 95 GLY A N 1
ATOM 751 C CA . GLY A 1 95 ? -4.131 -1.432 -4.321 1.00 89.06 95 GLY A CA 1
ATOM 752 C C . GLY A 1 95 ? -3.566 -0.519 -5.413 1.00 89.06 95 GLY A C 1
ATOM 753 O O . GLY A 1 95 ? -3.501 -0.908 -6.577 1.00 89.06 95 GLY A O 1
ATOM 754 N N . LYS A 1 96 ? -3.172 0.710 -5.064 1.00 91.50 96 LYS A N 1
ATOM 755 C CA . LYS A 1 96 ? -2.578 1.655 -6.007 1.00 91.50 96 LYS A CA 1
ATOM 756 C C . LYS A 1 96 ? -1.130 1.267 -6.312 1.00 91.50 96 LYS A C 1
ATOM 758 O O . LYS A 1 96 ? -0.440 0.751 -5.430 1.00 91.50 96 LYS A O 1
ATOM 763 N N . PRO A 1 97 ? -0.642 1.572 -7.525 1.00 92.12 97 PRO A N 1
ATOM 764 C CA . PRO A 1 97 ? 0.762 1.392 -7.845 1.00 92.12 97 PRO A CA 1
ATOM 765 C C . PRO A 1 97 ? 1.651 2.231 -6.922 1.00 92.12 97 PRO A C 1
ATOM 767 O O . PRO A 1 97 ? 1.340 3.376 -6.576 1.00 92.12 97 PRO A O 1
ATOM 770 N N . VAL A 1 98 ? 2.783 1.649 -6.545 1.00 92.50 98 VAL A N 1
ATOM 771 C CA . VAL A 1 98 ? 3.815 2.280 -5.728 1.00 92.50 98 VAL A CA 1
ATOM 772 C C . VAL A 1 98 ? 4.968 2.663 -6.641 1.00 92.50 98 VAL A C 1
ATOM 774 O O . VAL A 1 98 ? 5.519 1.823 -7.347 1.00 92.50 98 VAL A O 1
ATOM 777 N N . TYR A 1 99 ? 5.365 3.930 -6.605 1.00 94.12 99 TYR A N 1
ATOM 778 C CA . TYR A 1 99 ? 6.466 4.428 -7.420 1.00 94.12 99 TYR A CA 1
ATOM 779 C C . TYR A 1 99 ? 7.747 4.524 -6.599 1.00 94.12 99 TYR A C 1
ATOM 781 O O . TYR A 1 99 ? 7.773 5.114 -5.517 1.00 94.12 99 TYR A O 1
ATOM 789 N N . CYS A 1 100 ? 8.840 3.988 -7.134 1.00 94.75 100 CYS A N 1
ATOM 790 C CA . CYS A 1 100 ? 10.163 4.242 -6.583 1.00 94.75 100 CYS A CA 1
ATOM 791 C C . CYS A 1 100 ? 10.588 5.682 -6.898 1.00 94.75 100 CYS A C 1
ATOM 793 O O . CYS A 1 100 ? 10.734 6.044 -8.063 1.00 94.75 100 CYS A O 1
ATOM 795 N N . THR A 1 101 ? 10.870 6.489 -5.878 1.00 93.12 101 THR A N 1
ATOM 796 C CA . THR A 1 101 ? 11.287 7.894 -6.048 1.00 93.12 101 THR A CA 1
ATOM 797 C C . THR A 1 101 ? 12.669 8.057 -6.683 1.00 93.12 101 THR A C 1
ATOM 799 O O . THR A 1 101 ? 12.956 9.110 -7.237 1.00 93.12 101 THR A O 1
ATOM 802 N N . ASN A 1 102 ? 13.517 7.024 -6.635 1.00 95.19 102 ASN A N 1
ATOM 803 C CA . ASN A 1 102 ? 14.878 7.082 -7.170 1.00 95.19 102 ASN A CA 1
ATOM 804 C C . ASN A 1 102 ? 14.958 6.711 -8.662 1.00 95.19 102 ASN A C 1
ATOM 806 O O . ASN A 1 102 ? 15.651 7.362 -9.433 1.00 95.19 102 ASN A O 1
ATOM 810 N N . CYS A 1 103 ? 14.258 5.652 -9.086 1.00 96.12 103 CYS A N 1
ATOM 811 C CA . CYS A 1 103 ? 14.350 5.140 -10.463 1.00 96.12 103 CYS A CA 1
ATOM 812 C C . CYS A 1 103 ? 13.031 5.174 -11.245 1.00 96.12 103 CYS A C 1
ATOM 814 O O . CYS A 1 103 ? 12.987 4.682 -12.373 1.00 96.12 103 CYS A O 1
ATOM 816 N N . LEU A 1 104 ? 11.968 5.719 -10.641 1.00 95.50 104 LEU A N 1
ATOM 817 C CA . LEU A 1 104 ? 10.625 5.855 -11.217 1.00 95.50 104 LEU A CA 1
ATOM 818 C C . LEU A 1 104 ? 9.989 4.529 -11.660 1.00 95.50 104 LEU A C 1
ATOM 820 O O . LEU A 1 104 ? 9.074 4.512 -12.478 1.00 95.50 104 LEU A O 1
ATOM 824 N N . LEU A 1 105 ? 10.464 3.406 -11.115 1.00 96.00 105 LEU A N 1
ATOM 825 C CA . LEU A 1 105 ? 9.840 2.109 -11.337 1.00 96.00 105 LEU A CA 1
ATOM 826 C C . LEU A 1 105 ? 8.458 2.090 -10.678 1.00 96.00 105 LEU A C 1
ATOM 828 O O . LEU A 1 105 ? 8.346 2.357 -9.481 1.00 96.00 105 LEU A O 1
ATOM 832 N N . GLU A 1 106 ? 7.444 1.735 -11.459 1.00 95.12 106 GLU A N 1
ATOM 833 C CA . GLU A 1 106 ? 6.110 1.407 -10.967 1.00 95.12 106 GLU A CA 1
ATOM 834 C C . GLU A 1 106 ? 6.088 -0.045 -10.475 1.00 95.12 106 GLU A C 1
ATOM 836 O O . GLU A 1 106 ? 6.461 -0.960 -11.210 1.00 95.12 106 GLU A O 1
ATOM 841 N N . LEU A 1 107 ? 5.667 -0.254 -9.229 1.00 91.94 107 LEU A N 1
ATOM 842 C CA . LEU A 1 107 ? 5.407 -1.566 -8.649 1.00 91.94 107 LEU A CA 1
ATOM 843 C C . LEU A 1 107 ? 3.903 -1.693 -8.414 1.00 91.94 107 LEU A C 1
ATOM 845 O O . LEU A 1 107 ? 3.319 -0.892 -7.685 1.00 91.94 107 LEU A O 1
ATOM 849 N N . GLN A 1 108 ? 3.287 -2.714 -9.002 1.00 92.62 108 GLN A N 1
ATOM 850 C CA . GLN A 1 108 ? 1.914 -3.090 -8.684 1.00 92.62 108 GLN A CA 1
ATOM 851 C C . GLN A 1 108 ? 1.897 -4.267 -7.722 1.00 92.62 108 GLN A C 1
ATOM 853 O O . GLN A 1 108 ? 2.692 -5.199 -7.836 1.00 92.62 108 GLN A O 1
ATOM 858 N N . ILE A 1 109 ? 0.968 -4.200 -6.776 1.00 90.88 109 ILE A N 1
ATOM 859 C CA . ILE A 1 109 ? 0.673 -5.294 -5.863 1.00 90.88 109 ILE A CA 1
ATOM 860 C C . ILE A 1 109 ? -0.320 -6.198 -6.579 1.00 90.88 109 ILE A C 1
ATOM 862 O O . ILE A 1 109 ? -1.385 -5.745 -7.002 1.00 90.88 109 ILE A O 1
ATOM 866 N N . ASP A 1 110 ? 0.019 -7.474 -6.705 1.00 92.25 110 ASP A N 1
ATOM 867 C CA . ASP A 1 110 ? -0.934 -8.463 -7.181 1.00 92.25 110 ASP A CA 1
ATOM 868 C C . ASP A 1 110 ? -1.933 -8.778 -6.063 1.00 92.25 110 ASP A C 1
ATOM 870 O O . ASP A 1 110 ? -1.659 -9.545 -5.139 1.00 92.25 110 ASP A O 1
ATOM 874 N N . ILE A 1 111 ? -3.104 -8.150 -6.155 1.00 91.44 111 ILE A N 1
ATOM 875 C CA . ILE A 1 111 ? -4.203 -8.307 -5.196 1.00 91.44 111 ILE A CA 1
ATOM 876 C C . ILE A 1 111 ? -4.722 -9.750 -5.169 1.00 91.44 111 ILE A C 1
ATOM 878 O O . ILE A 1 111 ? -5.200 -10.204 -4.132 1.00 91.44 111 ILE A O 1
ATOM 882 N N . GLY A 1 112 ? -4.629 -10.476 -6.288 1.00 92.44 112 GLY A N 1
ATOM 883 C CA . GLY A 1 112 ? -5.110 -11.850 -6.387 1.00 92.44 112 GLY A CA 1
ATOM 884 C C . GLY A 1 112 ? -4.268 -12.798 -5.544 1.00 92.44 112 GLY A C 1
ATOM 885 O O . GLY A 1 112 ? -4.802 -13.491 -4.679 1.00 92.44 112 GLY A O 1
ATOM 886 N N . SER A 1 113 ? -2.952 -12.791 -5.760 1.00 92.50 113 SER A N 1
ATOM 887 C CA . SER A 1 113 ? -2.027 -13.635 -4.991 1.00 92.50 113 SER A CA 1
ATOM 888 C C . SER A 1 113 ? -1.799 -13.140 -3.562 1.00 92.50 113 SER A C 1
ATOM 890 O O . SER A 1 113 ? -1.569 -13.951 -2.670 1.00 92.50 113 SER A O 1
ATOM 892 N N . SER A 1 114 ? -1.917 -11.832 -3.314 1.00 91.69 114 SER A N 1
ATOM 893 C CA . SER A 1 114 ? -1.649 -11.230 -1.998 1.00 91.69 114 SER A CA 1
ATOM 894 C C . SER A 1 114 ? -2.890 -11.086 -1.112 1.00 91.69 114 SER A C 1
ATOM 896 O O . SER A 1 114 ? -2.807 -10.457 -0.058 1.00 91.69 114 SER A O 1
ATOM 898 N N . LYS A 1 115 ? -4.045 -11.629 -1.517 1.00 93.94 115 LYS A N 1
ATOM 899 C CA . LYS A 1 115 ? -5.327 -11.417 -0.827 1.00 93.94 115 LYS A CA 1
ATOM 900 C C . LYS A 1 115 ? -5.265 -11.738 0.666 1.00 93.94 115 LYS A C 1
ATOM 902 O O . LYS A 1 115 ? -5.638 -10.902 1.477 1.00 93.94 115 LYS A O 1
ATOM 907 N N . GLU A 1 116 ? -4.746 -12.908 1.027 1.00 94.62 116 GLU A N 1
ATOM 908 C CA . GLU A 1 116 ? -4.660 -13.340 2.427 1.00 94.62 116 GLU A CA 1
ATOM 909 C C . GLU A 1 116 ? -3.797 -12.386 3.270 1.00 94.62 116 GLU A C 1
ATOM 911 O O . GLU A 1 116 ? -4.160 -12.014 4.386 1.00 94.62 116 GLU A O 1
ATOM 916 N N . SER A 1 117 ? -2.678 -11.918 2.711 1.00 92.88 117 SER A N 1
ATOM 917 C CA . SER A 1 117 ? -1.803 -10.947 3.372 1.00 92.88 117 SER A CA 1
ATOM 918 C C . SER A 1 117 ? -2.463 -9.573 3.511 1.00 92.88 117 SER A C 1
ATOM 920 O O . SER A 1 117 ? -2.321 -8.926 4.549 1.00 92.88 117 SER A O 1
ATOM 922 N N . LEU A 1 118 ? -3.201 -9.123 2.492 1.00 94.44 118 L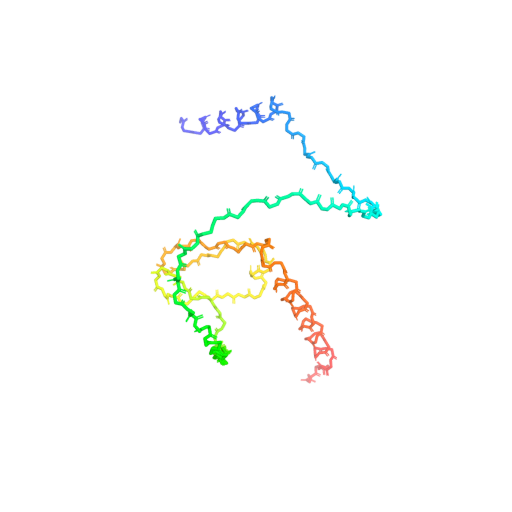EU A N 1
ATOM 923 C CA . LEU A 1 118 ? -3.941 -7.860 2.535 1.00 94.44 118 LEU A CA 1
ATOM 924 C C . LEU A 1 118 ? -5.100 -7.920 3.541 1.00 94.44 118 LEU A C 1
ATOM 926 O O . LEU A 1 118 ? -5.279 -6.971 4.302 1.00 94.44 118 LEU A O 1
ATOM 930 N N . ASP A 1 119 ? -5.815 -9.042 3.622 1.00 95.31 119 ASP A N 1
ATOM 931 C CA . ASP A 1 119 ? -6.878 -9.262 4.610 1.00 95.31 119 ASP A CA 1
ATOM 932 C C . ASP A 1 119 ? -6.312 -9.223 6.044 1.00 95.31 119 ASP A C 1
ATOM 934 O O . ASP A 1 119 ? -6.874 -8.574 6.935 1.00 95.31 119 ASP A O 1
ATOM 938 N N . ALA A 1 120 ? -5.152 -9.850 6.271 1.00 94.88 120 ALA A N 1
ATOM 939 C CA . ALA A 1 120 ? -4.459 -9.800 7.557 1.00 94.88 120 ALA A CA 1
ATOM 940 C C . ALA A 1 120 ? -4.025 -8.369 7.931 1.00 94.88 120 ALA A C 1
ATOM 942 O O . ALA A 1 120 ? -4.236 -7.931 9.067 1.00 94.88 120 ALA A O 1
ATOM 943 N N . LEU A 1 121 ? -3.474 -7.615 6.974 1.00 93.62 121 LEU A N 1
ATOM 944 C CA . LEU A 1 121 ? -3.106 -6.209 7.166 1.00 93.62 121 LEU A CA 1
ATOM 945 C C . LEU A 1 121 ? -4.325 -5.327 7.461 1.00 93.62 121 LEU A C 1
ATOM 947 O O . LEU A 1 121 ? -4.248 -4.444 8.316 1.00 93.62 121 LEU A O 1
ATOM 951 N N . GLN A 1 122 ? -5.454 -5.575 6.798 1.00 95.62 122 GLN A N 1
ATOM 952 C CA . GLN A 1 122 ? -6.695 -4.843 7.039 1.00 95.62 122 GLN A CA 1
ATOM 953 C C . GLN A 1 122 ? -7.224 -5.089 8.453 1.00 95.62 122 GLN A C 1
ATOM 955 O O . GLN A 1 122 ? -7.614 -4.143 9.144 1.00 95.62 122 GLN A O 1
ATOM 960 N N . LYS A 1 123 ? -7.200 -6.345 8.911 1.00 96.00 123 LYS A N 1
ATOM 961 C CA . LYS A 1 123 ? -7.585 -6.687 10.283 1.00 96.00 123 LYS A CA 1
ATOM 962 C C . LYS A 1 123 ? -6.705 -5.956 11.296 1.00 96.00 123 LYS A C 1
ATOM 964 O O . LYS A 1 123 ? -7.238 -5.290 12.184 1.00 96.00 123 LYS A O 1
ATOM 969 N N . LEU A 1 124 ? -5.386 -6.005 11.106 1.00 94.44 124 LEU A N 1
ATOM 970 C CA . LEU A 1 124 ? -4.425 -5.315 11.965 1.00 94.44 124 LEU A CA 1
ATOM 971 C C . LEU A 1 124 ? -4.690 -3.807 12.019 1.00 94.44 124 LEU A C 1
ATOM 973 O O . LEU A 1 124 ? -4.753 -3.243 13.109 1.00 94.44 124 LEU A O 1
ATOM 977 N N . GLN A 1 125 ? -4.896 -3.163 10.867 1.00 93.50 125 GLN A N 1
ATOM 978 C CA . GLN A 1 125 ? -5.209 -1.734 10.790 1.00 93.50 125 GLN A CA 1
ATOM 979 C C . GLN A 1 125 ? -6.471 -1.397 11.601 1.00 93.50 125 GLN A C 1
ATOM 981 O O . GLN A 1 125 ? -6.464 -0.453 12.390 1.00 93.50 125 GLN A O 1
ATOM 986 N N . SER A 1 126 ? -7.525 -2.208 11.471 1.00 95.19 126 SER A N 1
ATOM 987 C CA . SER A 1 126 ? -8.782 -1.992 12.197 1.00 95.19 126 SER A CA 1
ATOM 988 C C . SER A 1 126 ? -8.638 -2.152 13.713 1.00 95.19 126 SER A C 1
ATOM 990 O O . SER A 1 126 ? -9.242 -1.402 14.481 1.00 95.19 126 SER A O 1
ATOM 992 N N . ASP A 1 127 ? -7.830 -3.109 14.165 1.00 95.50 127 ASP A N 1
ATOM 993 C CA . ASP A 1 127 ? -7.613 -3.349 15.590 1.00 95.50 127 ASP A CA 1
ATOM 994 C C . ASP A 1 127 ? -6.711 -2.267 16.197 1.00 95.50 127 ASP A C 1
ATOM 996 O O . ASP A 1 127 ? -6.968 -1.797 17.308 1.00 95.50 127 ASP A O 1
ATOM 1000 N N . PHE A 1 128 ? -5.727 -1.787 15.432 1.00 93.94 128 PHE A N 1
ATOM 1001 C CA . PHE A 1 128 ? -4.897 -0.648 15.813 1.00 93.94 128 PHE A CA 1
ATOM 1002 C C . PHE A 1 128 ? -5.720 0.644 15.945 1.00 93.94 128 PHE A C 1
ATOM 1004 O O . PHE A 1 128 ? -5.545 1.401 16.900 1.00 93.94 128 PHE A O 1
ATOM 1011 N N . GLU A 1 129 ? -6.659 0.897 15.033 1.00 94.06 129 GLU A N 1
ATOM 1012 C CA . GLU A 1 129 ? -7.568 2.049 15.113 1.00 94.06 129 GLU A CA 1
ATOM 1013 C C . GLU A 1 129 ? -8.475 1.994 16.348 1.00 94.06 129 GLU A C 1
ATOM 1015 O O . GLU A 1 129 ? -8.595 2.993 17.061 1.00 94.06 129 GLU A O 1
ATOM 1020 N N . LYS A 1 130 ? -9.056 0.826 16.654 1.00 94.88 130 LYS A N 1
ATOM 1021 C CA . LYS A 1 130 ? -9.867 0.630 17.870 1.00 94.88 130 LYS A CA 1
ATOM 1022 C C . LYS A 1 130 ? -9.052 0.866 19.138 1.00 94.88 130 LYS A C 1
ATOM 1024 O O . LYS A 1 130 ? -9.518 1.563 20.036 1.00 94.88 130 LYS A O 1
ATOM 1029 N N . ALA A 1 131 ? -7.841 0.314 19.210 1.00 94.25 131 ALA A N 1
ATOM 1030 C CA . ALA A 1 131 ? -6.963 0.492 20.363 1.00 94.25 131 ALA A CA 1
ATOM 1031 C C . ALA A 1 131 ? -6.612 1.973 20.574 1.00 94.25 131 ALA A C 1
ATOM 1033 O O . ALA A 1 131 ? -6.716 2.484 21.688 1.00 94.25 131 ALA A O 1
ATOM 1034 N N . ASN A 1 132 ? -6.280 2.691 19.497 1.00 93.31 132 ASN A N 1
ATOM 1035 C CA . ASN A 1 132 ? -6.012 4.127 19.572 1.00 93.31 132 ASN A CA 1
ATOM 1036 C C . ASN A 1 132 ? -7.240 4.939 19.998 1.00 93.31 132 ASN A C 1
ATOM 1038 O O . ASN A 1 132 ? -7.088 5.916 20.728 1.00 93.31 132 ASN A O 1
ATOM 1042 N N . ALA A 1 133 ? -8.448 4.553 19.576 1.00 92.38 133 ALA A N 1
ATOM 1043 C CA . ALA A 1 133 ? -9.675 5.193 20.044 1.00 92.38 133 ALA A CA 1
ATOM 1044 C C . ALA A 1 133 ? -9.850 5.022 21.563 1.00 92.38 133 ALA A C 1
ATOM 1046 O O . ALA A 1 133 ? -10.013 6.011 22.270 1.00 92.38 133 ALA A O 1
ATOM 1047 N N . MET A 1 134 ? -9.680 3.800 22.078 1.00 92.75 134 MET A N 1
ATOM 1048 C CA . MET A 1 134 ? -9.776 3.523 23.518 1.00 92.75 134 MET A CA 1
ATOM 1049 C C . MET A 1 134 ? -8.740 4.303 24.339 1.00 92.75 134 MET A C 1
ATOM 1051 O O . MET A 1 134 ? -9.065 4.813 25.408 1.00 92.75 134 MET A O 1
ATOM 1055 N N . ILE A 1 135 ? -7.502 4.428 23.844 1.00 91.81 135 ILE A N 1
ATOM 1056 C CA . ILE A 1 135 ? -6.453 5.217 24.512 1.00 91.81 135 ILE A CA 1
ATOM 1057 C C . ILE A 1 135 ? -6.842 6.698 24.571 1.00 91.81 135 ILE A C 1
ATOM 1059 O O . ILE A 1 135 ? -6.659 7.338 25.606 1.00 91.81 135 ILE A O 1
ATOM 1063 N N . ARG A 1 136 ? -7.400 7.244 23.484 1.00 88.06 136 ARG A N 1
ATOM 1064 C CA . ARG A 1 136 ? -7.857 8.641 23.438 1.00 88.06 136 ARG A CA 1
ATOM 1065 C C . ARG A 1 136 ? -9.007 8.903 24.408 1.00 88.06 136 ARG A C 1
ATOM 1067 O O . ARG A 1 136 ? -9.004 9.944 25.055 1.00 88.06 136 ARG A O 1
ATOM 1074 N N . ASP A 1 137 ? -9.938 7.964 24.542 1.00 87.50 137 ASP A N 1
ATOM 1075 C CA . ASP A 1 137 ? -11.071 8.082 25.468 1.00 87.50 137 ASP A CA 1
ATOM 1076 C C . ASP A 1 137 ? -10.637 7.917 26.939 1.00 87.50 137 ASP A C 1
ATOM 1078 O O . ASP A 1 137 ? -11.208 8.534 27.838 1.00 87.50 137 ASP A O 1
ATOM 1082 N N . ALA A 1 138 ? -9.591 7.120 27.188 1.00 85.31 138 ALA A N 1
ATOM 1083 C CA . ALA A 1 138 ? -9.016 6.889 28.514 1.00 85.31 138 ALA A CA 1
ATOM 1084 C C . ALA A 1 138 ? -8.051 7.991 28.989 1.00 85.31 138 ALA A C 1
ATOM 1086 O O . ALA A 1 138 ? -7.680 8.000 30.164 1.00 85.31 138 ALA A O 1
ATOM 1087 N N . GLN A 1 139 ? -7.656 8.925 28.118 1.00 75.00 139 GLN A N 1
ATOM 1088 C CA . GLN A 1 139 ? -6.936 10.145 28.492 1.00 75.00 139 GLN A CA 1
ATOM 1089 C C . GLN A 1 139 ? -7.883 11.357 28.474 1.00 75.00 139 GLN A C 1
ATOM 1091 O O . GLN A 1 139 ? -7.757 12.217 27.595 1.00 75.00 139 GLN A O 1
ATOM 1096 N N . PRO A 1 140 ? -8.826 11.483 29.433 1.00 62.19 140 PRO A N 1
ATOM 1097 C CA . PRO A 1 140 ? -9.561 12.722 29.593 1.00 62.19 140 PRO A CA 1
ATOM 1098 C C . PRO A 1 140 ? -8.567 13.775 30.090 1.00 62.19 140 PRO A C 1
ATOM 1100 O O . PRO A 1 140 ? -8.155 13.748 31.243 1.00 62.19 140 PRO A O 1
ATOM 1103 N N . ASN A 1 141 ? -8.122 14.630 29.171 1.00 61.12 141 ASN A N 1
ATOM 1104 C CA . ASN A 1 141 ? -7.555 15.961 29.391 1.00 61.12 141 ASN A CA 1
ATOM 1105 C C . ASN A 1 141 ? -6.991 16.228 30.802 1.00 61.12 141 ASN A C 1
ATOM 1107 O O . ASN A 1 141 ? -7.725 16.547 31.734 1.00 61.12 141 ASN A O 1
ATOM 1111 N N . ASN A 1 142 ? -5.664 16.193 30.921 1.00 57.44 142 ASN A N 1
ATOM 1112 C CA . ASN A 1 142 ? -4.938 16.832 32.017 1.00 57.44 142 ASN A CA 1
ATOM 1113 C C . ASN A 1 142 ? -4.802 18.329 31.675 1.00 57.44 142 ASN A C 1
ATOM 1115 O O . ASN A 1 142 ? -3.756 18.768 31.192 1.00 57.44 142 ASN A O 1
ATOM 1119 N N . GLN A 1 143 ? -5.925 19.047 31.771 1.00 48.25 143 GLN A N 1
ATOM 1120 C CA . GLN A 1 143 ? -6.055 20.474 31.467 1.00 48.25 143 GLN A CA 1
ATOM 1121 C C . GLN A 1 143 ? -6.126 21.288 32.759 1.00 48.25 143 GLN A C 1
ATOM 1123 O O . GLN A 1 143 ? -6.843 20.844 33.684 1.00 48.25 143 GLN A O 1
#

Foldseek 3Di:
DVVVVVVVVVVVVVVVVVVVPDDDDDDDDDDDDDDDDDDDDDDDDDDDDDDDDPPPPPPPPPPPPPPVPPDPQAADQDPPPRDTQHDDLVRVLVQDWGADPPPRDTDGDPCPVCVVVNVVSVVVVVVVVVVVVVVVVVPDDPD

Secondary structure (DSSP, 8-state):
-HHHHHHHHHHHHHHHHHHTT-PPPP---------------------------------------------SS-SEE-TTT--EE---HHHHHTT--EE-TTT--EE---TTTTHHHHHHHHHHHHHHHHHHHHHHHH-----

Sequence (143 aa):
MIKAIVFFFRTLFYWILRLFGWTAPSEKKQDSASDKGNKTASAVPATAENAAPLVTFQEEERPYEVAAEVSNEPGLICPRCRFRIQITIPQLLSGKPVYCTNCLLELQIDIGSSKESLDALQKLQSDFEKANAMIRDAQPNNQ

pLDDT: mean 71.74, std 20.39, range [38.22, 96.12]